Protein AF-A0A966XM43-F1 (afdb_monomer)

Mean predicted aligned error: 4.65 Å

Foldseek 3Di:
DFLQVLLVVQLVLCVVPDPCRSVLLQLLLCLLVVHDSVVSVVRRRPDDDPVSSVSSVVLSVCVSVVNDSCVSSDPPDPPPPDD

Secondary structure (DSSP, 8-state):
-BHHHHHHHHHHHTTTT-SSHHHHHHHHHHHHHT--HHHHHTTTTSBPPHHHHHHHHHHHHHHHTT--HHHHH-S--------

Nearest PDB structures (foldseek):
  1vq1-assembly2_B  TM=9.127E-01  e=2.499E-03  Thermotoga maritima MSB8
  1nv8-assembly2_B  TM=9.072E-01  e=3.453E-03  Thermotoga maritima
  1vq1-assembly1_A  TM=9.138E-01  e=5.037E-03  Thermotoga maritima MSB8
  1sg9-assembly2_B  TM=9.011E-01  e=6.250E-03  Thermotoga maritima
  1nv9-assembly1_A  TM=8.948E-01  e=1.838E-02  Thermotoga maritima

pLDDT: mean 90.72, std 15.88, range [33.91, 98.44]

Sequence (83 aa):
MNIKAVIDEGSLYLKEISDSPKLDAQLLLCNVLNIDRVSLFLSYEKEIDELMKARFDALLERRRLREPLNYIIGKREFYSNNF

Radius of gyration: 12.14 Å; Cα contacts (8 Å, |Δi|>4): 78; chains: 1; bounding box: 27×32×28 Å

Solvent-accessible surface area (backbone atoms only — not comparable to full-atom values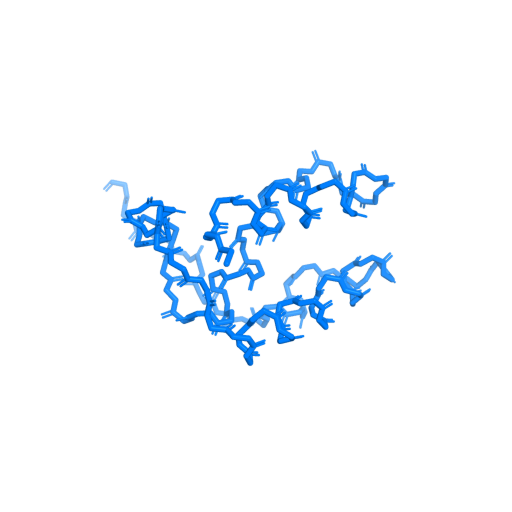): 4836 Å² total; per-residue (Å²): 102,33,41,47,59,54,32,55,51,42,15,61,74,27,51,92,81,36,100,51,21,55,58,53,28,46,53,49,43,25,56,68,69,71,46,55,69,68,61,47,63,79,36,30,84,39,69,55,54,70,71,56,50,54,53,34,54,57,52,51,51,46,45,65,72,65,45,58,64,61,75,74,62,39,96,62,83,82,67,83,83,71,133

Structure (mmCIF, N/CA/C/O backbone):
data_AF-A0A966XM43-F1
#
_entry.id   AF-A0A966XM43-F1
#
loop_
_atom_site.group_PDB
_atom_site.id
_atom_site.type_symbol
_atom_site.label_atom_id
_atom_site.label_alt_id
_atom_site.label_comp_id
_atom_site.label_asym_id
_atom_site.label_entity_id
_atom_site.label_seq_id
_atom_site.pdbx_PDB_ins_code
_atom_site.Cartn_x
_atom_site.Cartn_y
_atom_site.Cartn_z
_atom_site.occupancy
_atom_site.B_iso_or_equiv
_atom_site.auth_seq_id
_atom_site.auth_comp_id
_atom_site.auth_asym_id
_atom_site.auth_atom_id
_atom_site.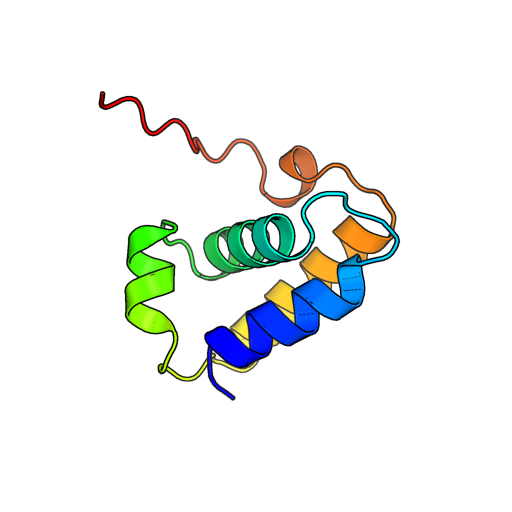pdbx_PDB_model_num
ATOM 1 N N . MET A 1 1 ? -9.603 -5.020 10.209 1.00 86.69 1 MET A N 1
ATOM 2 C CA . MET A 1 1 ? -8.115 -5.090 10.095 1.00 86.69 1 MET A CA 1
ATOM 3 C C . MET A 1 1 ? -7.572 -3.672 10.058 1.00 86.69 1 MET A C 1
ATOM 5 O O . MET A 1 1 ? -8.191 -2.834 9.410 1.00 86.69 1 MET A O 1
ATOM 9 N N . ASN A 1 2 ? -6.469 -3.378 10.753 1.00 96.38 2 ASN A N 1
ATOM 10 C CA . ASN A 1 2 ? -5.940 -2.011 10.809 1.00 96.38 2 ASN A CA 1
ATOM 11 C C . ASN A 1 2 ? -5.054 -1.660 9.600 1.00 96.38 2 ASN A C 1
AT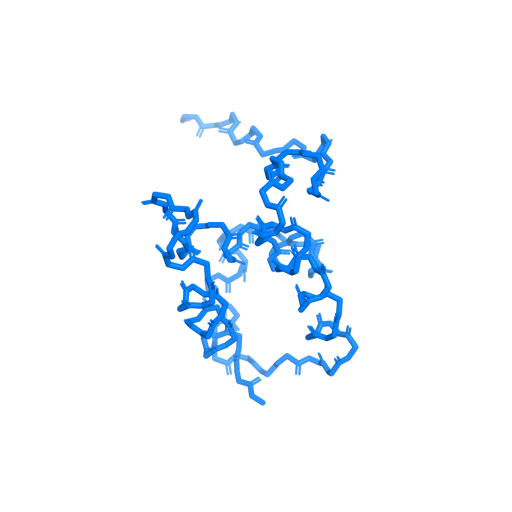OM 13 O O . ASN A 1 2 ? -4.510 -2.536 8.924 1.00 96.38 2 ASN A O 1
ATOM 17 N N . ILE A 1 3 ? -4.917 -0.362 9.329 1.00 97.50 3 ILE A N 1
ATOM 18 C CA . ILE A 1 3 ? -4.156 0.178 8.194 1.00 97.50 3 ILE A CA 1
ATOM 19 C C . ILE A 1 3 ? -2.703 -0.311 8.201 1.00 97.50 3 ILE A C 1
ATOM 21 O O . ILE A 1 3 ? -2.161 -0.651 7.147 1.00 97.50 3 ILE A O 1
ATOM 25 N N . LYS A 1 4 ? -2.066 -0.393 9.374 1.00 98.06 4 LYS A N 1
ATOM 26 C CA . LYS A 1 4 ? -0.686 -0.876 9.482 1.00 98.06 4 LYS A CA 1
ATOM 27 C C . LYS A 1 4 ? -0.545 -2.318 8.985 1.00 98.06 4 LYS A C 1
ATOM 29 O O . LYS A 1 4 ? 0.360 -2.597 8.200 1.00 98.06 4 LYS A O 1
ATOM 34 N N . ALA A 1 5 ? -1.432 -3.215 9.413 1.00 98.06 5 ALA A N 1
ATOM 35 C CA . ALA A 1 5 ? -1.419 -4.612 8.991 1.00 98.06 5 ALA A CA 1
ATOM 36 C C . ALA A 1 5 ? -1.623 -4.745 7.475 1.00 98.06 5 ALA A C 1
ATOM 38 O O . ALA A 1 5 ? -0.943 -5.546 6.842 1.00 98.06 5 ALA A O 1
ATOM 39 N N . VAL A 1 6 ? -2.485 -3.911 6.882 1.00 98.00 6 VAL A N 1
ATOM 40 C CA . VAL A 1 6 ? -2.746 -3.901 5.428 1.00 98.00 6 VAL A CA 1
ATOM 41 C C . VAL A 1 6 ? -1.493 -3.505 4.647 1.00 98.00 6 VAL A C 1
ATOM 43 O O . VAL A 1 6 ? -1.162 -4.123 3.638 1.00 98.00 6 VAL A O 1
ATOM 46 N N . ILE A 1 7 ? -0.763 -2.496 5.128 1.00 98.25 7 ILE A N 1
ATOM 47 C CA . ILE A 1 7 ? 0.504 -2.068 4.520 1.00 98.25 7 ILE A CA 1
ATOM 48 C C . ILE A 1 7 ? 1.560 -3.166 4.641 1.00 98.25 7 ILE A C 1
ATOM 50 O O . ILE A 1 7 ? 2.291 -3.411 3.684 1.00 98.25 7 ILE A O 1
ATOM 54 N N . ASP A 1 8 ? 1.670 -3.804 5.807 1.00 98.31 8 ASP A N 1
ATOM 55 C CA . ASP A 1 8 ? 2.659 -4.858 6.036 1.00 98.31 8 ASP A CA 1
ATOM 56 C C . ASP A 1 8 ? 2.358 -6.100 5.162 1.00 98.31 8 ASP A C 1
ATOM 58 O O . ASP A 1 8 ? 3.281 -6.663 4.570 1.00 98.31 8 ASP A O 1
ATOM 62 N N . GLU A 1 9 ? 1.082 -6.464 4.980 1.00 98.31 9 GLU A N 1
ATOM 63 C CA . GLU A 1 9 ? 0.640 -7.510 4.041 1.00 98.31 9 GLU A CA 1
ATOM 64 C C . GLU A 1 9 ? 0.976 -7.144 2.585 1.00 98.31 9 GLU A C 1
ATOM 66 O O . GLU A 1 9 ? 1.640 -7.912 1.884 1.00 98.31 9 GLU A O 1
ATOM 71 N N . GLY A 1 10 ? 0.600 -5.940 2.143 1.00 98.12 10 GLY A N 1
ATOM 72 C CA . GLY A 1 10 ? 0.918 -5.455 0.798 1.00 98.12 10 GLY A CA 1
ATOM 73 C C . GLY A 1 10 ? 2.426 -5.369 0.543 1.00 98.12 10 GLY A C 1
ATOM 74 O O . GLY A 1 10 ? 2.903 -5.722 -0.533 1.00 98.12 10 GLY A O 1
ATOM 75 N N . SER A 1 11 ? 3.211 -4.981 1.549 1.00 98.44 11 SER A N 1
ATOM 76 C CA . SER A 1 11 ? 4.672 -4.982 1.464 1.00 98.44 11 SER A CA 1
ATOM 77 C C . SER A 1 11 ? 5.230 -6.391 1.276 1.00 98.44 11 SER A C 1
ATOM 79 O O . SER A 1 11 ? 6.197 -6.569 0.538 1.00 98.44 11 SER A O 1
ATOM 81 N N . LEU A 1 12 ? 4.671 -7.398 1.947 1.00 98.31 12 LEU A N 1
ATOM 82 C CA . LEU A 1 12 ? 5.104 -8.778 1.743 1.00 98.31 12 LEU A CA 1
ATOM 83 C C . LEU A 1 12 ? 4.756 -9.249 0.325 1.00 98.31 12 LEU A C 1
ATOM 85 O O . LEU A 1 12 ? 5.578 -9.893 -0.325 1.00 98.31 12 LEU A O 1
ATOM 89 N N . TYR A 1 13 ? 3.584 -8.858 -0.178 1.00 98.06 13 TYR A N 1
ATOM 90 C CA . TYR A 1 13 ? 3.117 -9.186 -1.525 1.00 98.06 13 TYR A CA 1
ATOM 91 C C . TYR A 1 13 ? 4.016 -8.627 -2.641 1.00 98.06 13 TYR A C 1
ATOM 93 O O . TYR A 1 13 ? 4.206 -9.273 -3.672 1.00 98.06 13 TYR A O 1
ATOM 101 N N . LEU A 1 14 ? 4.609 -7.447 -2.429 1.00 97.81 14 LEU A N 1
ATOM 102 C CA . LEU A 1 14 ? 5.476 -6.776 -3.406 1.00 97.81 14 LEU A CA 1
ATOM 103 C C . LEU A 1 14 ? 6.977 -7.069 -3.229 1.00 97.81 14 LEU A C 1
ATOM 105 O O . LEU A 1 14 ? 7.789 -6.531 -3.984 1.00 97.81 14 LEU A O 1
ATOM 109 N N . LYS A 1 15 ? 7.367 -7.902 -2.256 1.00 97.12 15 LYS A N 1
ATOM 110 C CA . LYS A 1 15 ? 8.770 -8.089 -1.847 1.00 97.12 15 LYS A CA 1
ATOM 111 C C 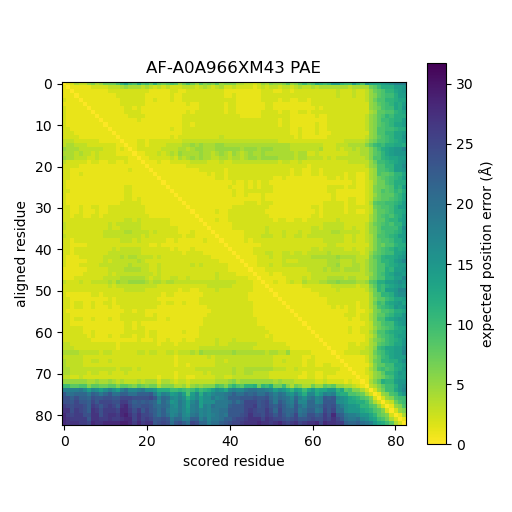. LYS A 1 15 ? 9.712 -8.503 -2.986 1.00 97.12 15 LYS A C 1
ATOM 113 O O . LYS A 1 15 ? 10.847 -8.052 -3.021 1.00 97.12 15 LYS A O 1
ATOM 118 N N . GLU A 1 16 ? 9.235 -9.323 -3.919 1.00 95.50 16 GLU A N 1
ATOM 119 C CA . GLU A 1 16 ? 10.051 -9.866 -5.018 1.00 95.50 16 GLU A CA 1
ATOM 120 C C . GLU A 1 16 ? 10.111 -8.955 -6.259 1.00 95.50 16 GLU A C 1
ATOM 122 O O . GLU A 1 16 ? 10.833 -9.249 -7.211 1.00 95.50 16 GLU A O 1
ATOM 127 N N . ILE A 1 17 ? 9.316 -7.879 -6.302 1.00 94.56 17 ILE A N 1
ATOM 128 C CA . ILE A 1 17 ? 9.173 -7.034 -7.503 1.00 94.56 17 ILE A CA 1
ATOM 129 C C . ILE A 1 17 ? 9.485 -5.555 -7.267 1.00 94.56 17 ILE A C 1
ATOM 131 O O . ILE A 1 17 ? 9.566 -4.794 -8.233 1.00 94.56 17 ILE A O 1
ATOM 135 N N . SER A 1 18 ? 9.629 -5.134 -6.011 1.00 94.69 18 SER A N 1
ATOM 136 C CA . SER A 1 18 ? 9.924 -3.754 -5.634 1.00 94.69 18 SER A CA 1
ATOM 137 C C . SER A 1 18 ? 11.142 -3.700 -4.723 1.00 94.69 18 SER A C 1
ATOM 139 O O . SER A 1 18 ? 11.217 -4.443 -3.749 1.00 94.69 18 SER A O 1
ATOM 141 N N . ASP A 1 19 ? 12.045 -2.757 -4.990 1.00 94.38 19 ASP A N 1
ATOM 142 C CA . ASP A 1 19 ? 13.190 -2.461 -4.119 1.00 94.38 19 ASP A CA 1
ATOM 143 C C . ASP A 1 19 ? 12.762 -1.763 -2.814 1.00 94.38 19 ASP A C 1
ATOM 145 O O . ASP A 1 19 ? 13.511 -1.716 -1.839 1.00 94.38 19 ASP A O 1
ATOM 149 N N . SER A 1 20 ? 11.541 -1.215 -2.777 1.00 96.25 20 SER A N 1
ATOM 150 C CA . SER A 1 20 ? 10.987 -0.518 -1.612 1.00 96.25 20 SER A CA 1
ATOM 151 C C . SER A 1 20 ? 9.520 -0.905 -1.370 1.00 96.25 20 SER A C 1
ATOM 153 O O . SER A 1 20 ? 8.621 -0.063 -1.398 1.00 96.25 20 SER A O 1
ATOM 155 N N . PRO A 1 21 ? 9.235 -2.189 -1.091 1.00 97.38 21 PRO A N 1
ATOM 156 C CA . PRO A 1 21 ? 7.876 -2.727 -1.139 1.00 97.38 21 PRO A CA 1
ATOM 157 C C . PRO A 1 21 ? 6.934 -2.086 -0.112 1.00 97.38 21 PRO A C 1
ATOM 159 O O . PRO A 1 21 ? 5.755 -1.872 -0.390 1.00 97.38 21 PRO A O 1
ATOM 162 N N . LYS A 1 22 ? 7.458 -1.701 1.058 1.00 97.56 22 LYS A N 1
ATOM 163 C CA . LYS A 1 22 ? 6.687 -0.984 2.082 1.00 97.56 22 LYS A CA 1
ATOM 164 C C . LYS A 1 22 ? 6.330 0.437 1.653 1.00 97.56 22 LYS A C 1
ATOM 166 O O . LYS A 1 22 ? 5.244 0.910 1.978 1.00 97.56 22 LYS A O 1
ATOM 171 N N . LEU A 1 23 ? 7.225 1.115 0.934 1.00 96.62 23 LEU A N 1
ATOM 172 C CA . LEU A 1 23 ? 6.958 2.449 0.402 1.00 96.62 23 LEU A CA 1
ATOM 173 C C . LEU A 1 23 ? 5.910 2.378 -0.712 1.00 96.62 23 LEU A C 1
ATOM 175 O O . LEU A 1 23 ? 4.954 3.148 -0.677 1.00 96.62 23 LEU A O 1
ATOM 179 N N . ASP A 1 24 ? 6.035 1.418 -1.630 1.00 97.25 24 ASP A N 1
ATOM 180 C CA . ASP A 1 24 ? 5.038 1.182 -2.680 1.00 97.25 24 ASP A CA 1
ATOM 181 C C . ASP A 1 24 ? 3.653 0.928 -2.065 1.00 97.25 24 ASP A C 1
ATOM 183 O O . ASP A 1 24 ? 2.695 1.618 -2.408 1.00 97.25 24 ASP A O 1
ATOM 187 N N . ALA A 1 25 ? 3.550 0.013 -1.093 1.00 98.00 25 ALA A N 1
ATOM 188 C CA . ALA A 1 25 ? 2.295 -0.272 -0.398 1.00 98.00 25 ALA A CA 1
ATOM 189 C C . ALA A 1 25 ? 1.703 0.978 0.285 1.00 98.00 25 ALA A C 1
ATOM 191 O O . ALA A 1 25 ? 0.505 1.237 0.175 1.00 98.00 25 ALA A O 1
ATOM 192 N N . GLN A 1 26 ? 2.531 1.800 0.941 1.00 97.81 26 GLN A N 1
ATOM 193 C CA . GLN A 1 26 ? 2.080 3.066 1.531 1.00 97.81 26 GLN A CA 1
ATOM 194 C C . GLN A 1 26 ? 1.535 4.037 0.478 1.00 97.81 26 GLN A C 1
ATOM 196 O O . GLN A 1 26 ? 0.476 4.620 0.686 1.00 97.81 26 GLN A O 1
ATOM 201 N N . LEU A 1 27 ? 2.239 4.217 -0.642 1.00 96.62 27 LEU A N 1
ATOM 202 C CA . LEU A 1 27 ? 1.843 5.155 -1.695 1.00 96.62 27 LEU A CA 1
ATOM 203 C C . LEU A 1 27 ? 0.556 4.716 -2.400 1.00 96.62 27 LEU A C 1
ATOM 205 O O . LEU A 1 27 ? -0.318 5.546 -2.660 1.00 96.62 27 LEU A O 1
ATOM 209 N N . LEU A 1 28 ? 0.407 3.415 -2.649 1.00 97.44 28 LEU A N 1
ATOM 210 C CA . LEU A 1 28 ? -0.825 2.840 -3.180 1.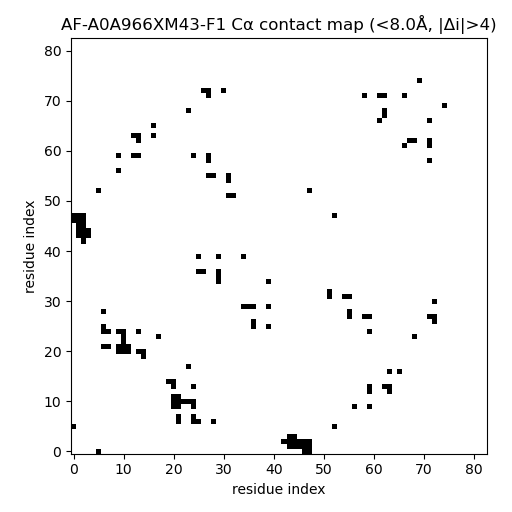00 97.44 28 LEU A CA 1
ATOM 211 C C . LEU A 1 28 ? -1.998 3.049 -2.215 1.00 97.44 28 LEU A C 1
ATOM 213 O O . LEU A 1 28 ? -3.071 3.477 -2.638 1.00 97.44 28 LEU A O 1
ATOM 217 N N . LEU A 1 29 ? -1.801 2.823 -0.914 1.00 97.50 29 LEU A N 1
ATOM 218 C CA . LEU A 1 29 ? -2.868 3.019 0.064 1.00 97.50 29 LEU A CA 1
ATOM 219 C C . LEU A 1 29 ? -3.220 4.503 0.266 1.00 97.50 29 LEU A C 1
ATOM 221 O O . LEU A 1 29 ? -4.400 4.843 0.341 1.00 97.50 29 LEU A O 1
ATOM 225 N N . CYS A 1 30 ? -2.228 5.399 0.276 1.00 96.94 30 CYS A N 1
ATOM 226 C CA . CYS A 1 30 ? -2.442 6.850 0.234 1.00 96.94 30 CYS A CA 1
ATOM 227 C C . CYS A 1 30 ? -3.309 7.259 -0.964 1.00 96.94 30 CYS A C 1
ATOM 229 O O . CYS A 1 30 ? -4.214 8.082 -0.820 1.00 96.94 30 CYS A O 1
ATOM 231 N N . ASN A 1 31 ? -3.058 6.673 -2.141 1.00 95.88 31 ASN A N 1
ATOM 232 C CA . ASN A 1 31 ? -3.842 6.941 -3.342 1.00 95.88 31 ASN A CA 1
ATOM 233 C C . ASN A 1 31 ? -5.313 6.531 -3.169 1.00 95.88 31 ASN A C 1
ATOM 235 O O . ASN A 1 31 ? -6.198 7.336 -3.458 1.00 95.88 31 ASN A O 1
ATOM 239 N N . VAL A 1 32 ? -5.565 5.334 -2.628 1.00 96.31 32 VAL A N 1
ATOM 240 C CA . VAL A 1 32 ? -6.919 4.812 -2.373 1.00 96.31 32 VAL A CA 1
ATOM 241 C C . VAL A 1 32 ? -7.673 5.643 -1.340 1.00 96.31 32 VAL A C 1
ATOM 243 O O . VAL A 1 32 ? -8.832 5.994 -1.557 1.00 96.31 32 VAL A O 1
ATOM 246 N N . LEU A 1 33 ? -7.016 5.964 -0.224 1.00 95.31 33 LEU A N 1
ATOM 247 C CA . LEU A 1 33 ? -7.615 6.712 0.881 1.00 95.31 33 LEU A CA 1
ATOM 248 C C . LEU A 1 33 ? -7.676 8.217 0.622 1.00 95.31 33 LEU A C 1
ATOM 250 O O . LEU A 1 33 ? -8.313 8.934 1.388 1.00 95.31 33 LEU A O 1
ATOM 254 N N . ASN A 1 34 ? -7.046 8.696 -0.454 1.00 93.88 34 ASN A N 1
ATOM 255 C CA . ASN A 1 34 ? -6.970 10.110 -0.787 1.00 93.88 34 ASN A CA 1
ATOM 256 C C . ASN A 1 34 ? -6.344 10.956 0.347 1.00 93.88 34 ASN A C 1
ATOM 258 O O . ASN A 1 34 ? -6.871 11.997 0.735 1.00 93.88 34 ASN A O 1
ATOM 262 N N . ILE A 1 35 ? -5.214 10.497 0.885 1.00 93.94 35 ILE A N 1
ATOM 263 C CA . ILE A 1 35 ? -4.485 11.180 1.962 1.00 93.94 35 ILE A CA 1
ATOM 264 C C . ILE A 1 35 ? -2.981 11.178 1.699 1.00 93.94 35 ILE A C 1
ATOM 266 O O . ILE A 1 35 ? -2.458 10.331 0.972 1.00 93.94 35 ILE A O 1
ATOM 270 N N . ASP A 1 36 ? -2.269 12.112 2.320 1.00 93.50 36 ASP A N 1
ATOM 271 C CA . ASP A 1 36 ? -0.809 12.125 2.327 1.00 93.50 36 ASP A CA 1
ATOM 272 C C . ASP A 1 36 ? -0.227 11.067 3.292 1.00 93.50 36 ASP A C 1
ATOM 274 O O . ASP A 1 36 ? -0.940 10.396 4.047 1.00 93.50 36 ASP A O 1
ATOM 278 N N . ARG A 1 37 ? 1.102 10.909 3.274 1.00 93.31 37 ARG A N 1
ATOM 279 C CA . ARG A 1 37 ? 1.796 9.915 4.107 1.00 93.31 37 ARG A CA 1
ATOM 280 C C . ARG A 1 37 ? 1.732 10.224 5.600 1.00 93.31 37 ARG A C 1
ATOM 282 O O . ARG A 1 37 ? 1.628 9.288 6.384 1.00 93.31 37 ARG A O 1
ATOM 289 N N . VAL A 1 38 ? 1.797 11.493 6.001 1.00 95.12 38 VAL A N 1
ATOM 290 C CA . VAL A 1 38 ? 1.709 11.902 7.413 1.00 95.12 38 VAL A CA 1
ATOM 291 C C . VAL A 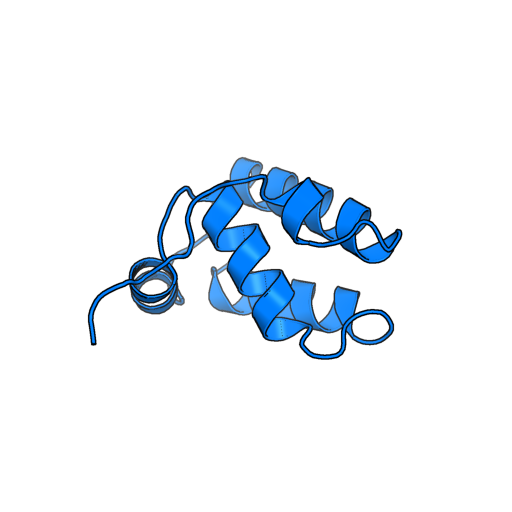1 38 ? 0.337 11.525 7.963 1.00 95.12 38 VAL A C 1
ATOM 293 O O . VAL A 1 38 ? 0.243 10.844 8.984 1.00 95.12 38 VAL A O 1
ATOM 296 N N . SER A 1 39 ? -0.721 11.864 7.229 1.00 95.94 39 SER A N 1
ATOM 297 C CA . SER A 1 39 ? -2.099 11.479 7.540 1.00 95.94 39 SER A CA 1
ATOM 298 C C . SER A 1 39 ? -2.286 9.956 7.597 1.00 95.94 39 SER A C 1
ATOM 300 O O . SER A 1 39 ? -3.001 9.448 8.470 1.00 95.94 39 SER A O 1
ATOM 302 N N . LEU A 1 40 ? -1.611 9.212 6.710 1.00 96.56 40 LEU A N 1
ATOM 303 C CA . LEU A 1 40 ? -1.605 7.750 6.742 1.00 96.56 40 LEU A CA 1
ATOM 304 C C . LEU A 1 40 ? -0.957 7.226 8.031 1.00 96.56 40 LEU A C 1
ATOM 306 O O . LEU A 1 40 ? -1.565 6.394 8.698 1.00 96.56 40 LEU A O 1
ATOM 310 N N . PHE A 1 41 ? 0.220 7.734 8.419 1.00 95.88 41 PHE A N 1
ATOM 311 C CA . PHE A 1 41 ? 0.907 7.341 9.660 1.00 95.88 41 PHE A CA 1
ATOM 312 C C . PHE A 1 41 ? 0.044 7.566 10.905 1.00 95.88 41 PHE A C 1
ATOM 314 O O . PHE A 1 41 ? -0.048 6.682 11.755 1.00 95.88 41 PHE A O 1
ATOM 321 N N . LEU A 1 42 ? -0.654 8.702 10.982 1.00 96.88 42 LEU A N 1
ATOM 322 C CA . LEU A 1 42 ? -1.580 9.008 12.081 1.00 96.88 42 LEU A CA 1
ATOM 323 C C . LEU A 1 42 ? -2.796 8.067 12.138 1.00 96.88 42 LEU A C 1
ATOM 325 O O . LEU A 1 42 ? -3.506 8.027 13.141 1.00 96.88 42 LEU A O 1
ATOM 329 N N . SER A 1 43 ? -3.052 7.313 11.068 1.00 96.25 43 SER A N 1
ATOM 330 C CA . SER A 1 43 ? -4.200 6.416 10.941 1.00 96.25 43 SER A CA 1
ATOM 331 C C . SER A 1 43 ? -3.832 4.933 11.058 1.00 96.25 43 SER A C 1
ATOM 333 O O . SER A 1 43 ? -4.702 4.095 10.870 1.00 96.25 43 SER A O 1
ATOM 335 N N . TYR A 1 44 ? -2.588 4.576 11.394 1.00 97.19 44 TYR A N 1
ATOM 336 C CA . TYR A 1 44 ? -2.108 3.181 11.394 1.00 97.19 44 TYR A CA 1
ATOM 337 C C . TYR A 1 44 ? -2.942 2.203 12.226 1.00 97.19 44 TYR A C 1
ATOM 339 O O . TYR A 1 44 ? -3.173 1.077 11.783 1.00 97.19 44 TYR A O 1
ATOM 347 N N . GLU A 1 45 ? -3.423 2.646 13.386 1.00 97.44 45 GLU A N 1
ATOM 348 C CA . GLU A 1 45 ? -4.250 1.827 14.278 1.00 97.44 45 GLU A CA 1
ATOM 349 C C . GLU A 1 45 ? -5.739 1.842 13.909 1.00 97.44 45 GLU A C 1
ATOM 351 O O . GLU A 1 45 ? -6.519 1.070 14.462 1.00 97.44 45 GLU A O 1
ATOM 356 N N . LYS A 1 46 ? -6.156 2.694 12.963 1.00 97.62 46 LYS A N 1
ATOM 357 C CA . LYS A 1 46 ? -7.543 2.725 12.494 1.00 97.62 46 LYS A CA 1
ATOM 358 C C . LYS A 1 46 ? -7.822 1.535 11.592 1.00 97.62 46 LYS A C 1
ATOM 360 O O . LYS A 1 46 ? -6.958 1.082 10.837 1.00 97.62 46 LYS A O 1
ATOM 365 N N . GLU A 1 47 ? -9.059 1.063 11.647 1.00 97.81 47 GLU A N 1
ATOM 366 C CA . GLU A 1 47 ? -9.537 0.036 10.735 1.00 97.81 47 GLU A CA 1
ATOM 367 C C . GLU A 1 47 ? -9.697 0.581 9.318 1.00 97.81 47 GLU A C 1
ATOM 369 O O . GLU A 1 47 ? -10.076 1.737 9.116 1.00 97.81 47 GLU A O 1
ATOM 374 N N . ILE A 1 48 ? -9.392 -0.267 8.337 1.00 96.69 48 ILE A N 1
ATOM 375 C CA . ILE A 1 48 ? -9.700 0.010 6.940 1.00 96.69 48 ILE A CA 1
ATOM 376 C C . ILE A 1 48 ? -11.091 -0.524 6.602 1.00 96.69 48 ILE A C 1
ATOM 378 O O . ILE A 1 48 ? -11.466 -1.621 7.013 1.00 96.69 48 ILE A O 1
ATOM 382 N N . ASP A 1 49 ? -11.828 0.248 5.816 1.00 96.44 49 ASP A N 1
ATOM 383 C CA . ASP A 1 49 ? -13.076 -0.194 5.206 1.00 96.44 49 ASP A CA 1
ATOM 384 C C . ASP A 1 49 ? -12.817 -1.267 4.127 1.00 96.44 49 ASP A C 1
ATOM 386 O O . ASP A 1 49 ? -11.826 -1.202 3.393 1.00 96.44 49 ASP A O 1
ATOM 390 N N . GLU A 1 50 ? -13.709 -2.252 4.005 1.00 96.12 50 GLU A N 1
ATOM 391 C CA . GLU A 1 50 ? -13.548 -3.373 3.068 1.00 96.12 50 GLU A CA 1
ATOM 392 C C . GLU A 1 50 ? -13.481 -2.929 1.600 1.00 96.12 50 GLU A C 1
ATOM 394 O O . GLU A 1 50 ? -12.682 -3.471 0.832 1.00 96.12 50 GLU A O 1
ATOM 399 N N . LEU A 1 51 ? -14.245 -1.905 1.202 1.00 97.19 51 LEU A N 1
ATOM 400 C CA . LEU A 1 51 ? -14.201 -1.357 -0.156 1.00 97.19 51 LEU A CA 1
ATOM 401 C C . LEU A 1 51 ? -12.848 -0.697 -0.432 1.00 97.19 51 LEU A C 1
ATOM 403 O O . LEU A 1 51 ? -12.298 -0.831 -1.529 1.00 97.19 51 LEU A O 1
ATOM 407 N N . MET A 1 52 ? -12.294 0.009 0.556 1.00 97.56 52 MET A N 1
ATOM 408 C CA . MET A 1 52 ? -10.964 0.609 0.438 1.00 97.56 52 MET A CA 1
ATOM 409 C C . MET A 1 52 ? -9.878 -0.464 0.383 1.00 97.56 52 MET A C 1
ATOM 411 O O . MET A 1 52 ? -8.977 -0.368 -0.450 1.00 97.56 52 MET A O 1
ATOM 415 N N . LYS A 1 53 ? -9.989 -1.526 1.189 1.00 97.94 53 LYS A N 1
ATOM 416 C CA . LYS A 1 53 ? -9.074 -2.667 1.095 1.00 97.94 53 LYS A CA 1
ATOM 417 C C . LYS A 1 53 ? -9.139 -3.316 -0.293 1.00 97.94 53 LYS A C 1
ATOM 419 O O . LYS A 1 53 ? -8.099 -3.500 -0.913 1.00 97.94 53 LYS A O 1
ATOM 424 N N . ALA A 1 54 ? -10.333 -3.572 -0.827 1.00 98.12 54 ALA A N 1
ATOM 425 C CA . ALA A 1 54 ? -10.493 -4.171 -2.153 1.00 98.12 54 ALA A CA 1
ATOM 426 C C . ALA A 1 54 ? -9.879 -3.306 -3.270 1.00 98.12 54 ALA A C 1
ATOM 428 O O . ALA A 1 54 ? -9.232 -3.819 -4.184 1.00 98.12 54 ALA A O 1
ATOM 429 N N . ARG A 1 55 ? -10.030 -1.976 -3.188 1.00 97.81 55 ARG A N 1
ATOM 430 C CA . ARG A 1 55 ? -9.366 -1.040 -4.112 1.00 97.81 55 ARG A CA 1
ATOM 431 C C . ARG A 1 55 ? -7.847 -1.104 -3.991 1.00 97.81 55 ARG A C 1
ATOM 433 O O . ARG A 1 55 ? -7.165 -1.103 -5.010 1.00 97.81 55 ARG A O 1
ATOM 440 N N . PHE A 1 56 ? -7.325 -1.167 -2.770 1.00 98.19 56 PHE A N 1
ATOM 441 C CA . PHE A 1 56 ? -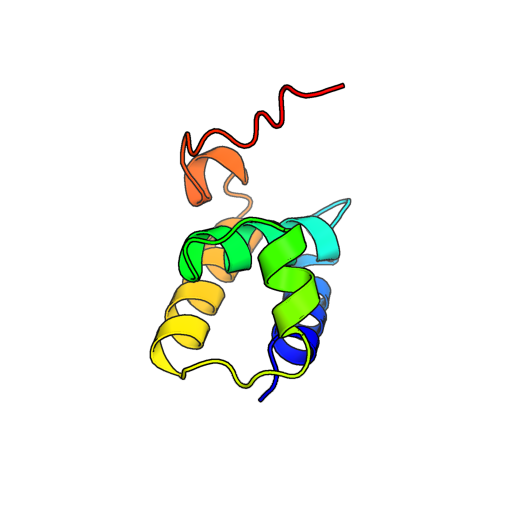5.894 -1.308 -2.516 1.00 98.19 56 PHE A CA 1
ATOM 442 C C . PHE A 1 56 ? -5.334 -2.617 -3.086 1.00 98.19 56 PHE A C 1
ATOM 444 O O . PHE A 1 56 ? -4.335 -2.577 -3.805 1.00 98.19 56 PHE A O 1
ATOM 451 N N . ASP A 1 57 ? -6.020 -3.739 -2.865 1.00 98.31 57 ASP A N 1
ATOM 452 C CA . ASP A 1 57 ? -5.636 -5.050 -3.396 1.00 98.31 57 ASP A CA 1
ATOM 453 C C . ASP A 1 57 ? -5.573 -5.033 -4.940 1.00 98.31 57 ASP A C 1
ATOM 455 O O . ASP A 1 57 ? -4.628 -5.551 -5.539 1.00 98.31 57 ASP A O 1
ATOM 459 N N . ALA A 1 58 ? -6.510 -4.347 -5.607 1.00 98.25 58 ALA A N 1
ATOM 460 C CA . ALA A 1 58 ? -6.480 -4.181 -7.063 1.00 98.25 58 ALA A CA 1
ATOM 461 C C . ALA A 1 58 ? -5.259 -3.376 -7.558 1.00 98.25 58 ALA A C 1
ATOM 463 O O . ALA A 1 58 ? -4.702 -3.673 -8.619 1.00 98.25 58 ALA A O 1
ATOM 464 N N . LEU A 1 59 ? -4.815 -2.362 -6.805 1.00 97.88 59 LEU A N 1
ATOM 465 C CA . LEU A 1 59 ? -3.606 -1.608 -7.152 1.00 97.88 59 LEU A CA 1
ATOM 466 C C . LEU A 1 59 ? -2.322 -2.403 -6.876 1.00 97.88 59 LEU A C 1
ATOM 468 O O . LEU A 1 59 ? -1.366 -2.297 -7.648 1.00 97.88 59 LEU A O 1
ATOM 472 N N . LEU A 1 60 ? -2.298 -3.210 -5.809 1.00 98.06 60 LEU A N 1
ATOM 473 C CA . LEU A 1 60 ? -1.198 -4.135 -5.529 1.00 98.06 60 LEU A CA 1
ATOM 474 C C . LEU A 1 60 ? -0.998 -5.118 -6.683 1.00 98.06 60 LEU A C 1
ATOM 476 O O . LEU A 1 60 ? 0.140 -5.358 -7.082 1.00 98.06 60 LEU A O 1
ATOM 480 N N . GLU A 1 61 ? -2.086 -5.638 -7.252 1.00 98.06 61 GLU A N 1
ATOM 481 C CA . GLU A 1 61 ? -2.007 -6.569 -8.376 1.00 98.06 61 GLU A CA 1
ATOM 482 C C . GLU A 1 61 ? -1.392 -5.918 -9.618 1.00 98.06 61 GLU A C 1
ATOM 484 O O . GLU A 1 61 ? -0.445 -6.450 -10.199 1.00 98.06 61 GLU A O 1
ATOM 489 N N . ARG A 1 62 ? -1.837 -4.704 -9.965 1.00 97.56 62 ARG A N 1
ATOM 490 C CA . ARG A 1 62 ? -1.215 -3.912 -11.041 1.00 97.56 62 ARG A CA 1
ATOM 491 C C . ARG A 1 62 ? 0.281 -3.719 -10.804 1.00 97.56 62 ARG A C 1
ATOM 493 O O . ARG A 1 62 ? 1.093 -3.941 -11.704 1.00 97.56 62 ARG A O 1
ATOM 500 N N . ARG A 1 63 ? 0.667 -3.367 -9.573 1.00 97.19 63 ARG A N 1
ATOM 501 C CA . ARG A 1 63 ? 2.076 -3.174 -9.211 1.00 97.19 63 ARG A CA 1
ATOM 502 C C . ARG A 1 63 ? 2.873 -4.472 -9.329 1.00 97.19 63 ARG A C 1
ATOM 504 O O . ARG A 1 63 ? 3.992 -4.445 -9.841 1.00 97.19 63 ARG A O 1
ATOM 511 N N . ARG A 1 64 ? 2.296 -5.605 -8.918 1.00 96.25 64 ARG A N 1
ATOM 512 C CA . ARG A 1 64 ? 2.910 -6.937 -9.018 1.00 96.25 64 ARG A CA 1
ATOM 513 C C . ARG A 1 64 ? 3.122 -7.383 -10.462 1.00 96.25 64 ARG A C 1
ATOM 515 O O . ARG A 1 64 ? 4.156 -7.978 -10.760 1.00 96.25 64 ARG A O 1
ATOM 522 N N . LEU A 1 65 ? 2.226 -6.995 -11.368 1.00 96.50 65 LEU A N 1
ATOM 523 C CA . LEU A 1 65 ? 2.380 -7.151 -12.821 1.00 96.50 65 LEU A CA 1
ATOM 524 C C . LEU A 1 65 ? 3.436 -6.210 -13.433 1.00 96.50 65 LEU A C 1
ATOM 526 O O . LEU A 1 65 ? 3.514 -6.060 -14.651 1.00 96.50 65 LEU A O 1
ATOM 530 N N . ARG A 1 66 ? 4.283 -5.602 -12.593 1.00 94.25 66 ARG A N 1
ATOM 531 C CA . ARG A 1 66 ? 5.361 -4.676 -12.954 1.00 94.25 66 ARG A CA 1
ATOM 532 C C . ARG A 1 66 ? 4.880 -3.408 -13.647 1.00 94.25 66 ARG A C 1
ATOM 534 O O . ARG A 1 66 ? 5.686 -2.717 -14.269 1.00 94.25 66 ARG A O 1
ATOM 541 N N . GLU A 1 67 ? 3.609 -3.044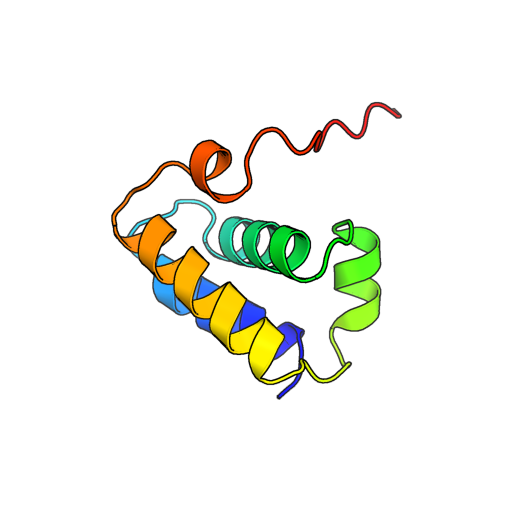 -13.481 1.00 95.38 67 GLU A N 1
ATOM 542 C CA . GLU A 1 67 ? 3.170 -1.714 -13.871 1.00 95.38 67 GLU A CA 1
ATOM 543 C C . GLU A 1 67 ? 3.941 -0.674 -13.030 1.00 95.38 67 GLU A C 1
ATOM 545 O O . GLU A 1 67 ? 4.060 -0.834 -11.803 1.00 95.38 67 GLU A O 1
ATOM 550 N N . PRO A 1 68 ? 4.540 0.360 -13.650 1.00 93.81 68 PRO A N 1
ATOM 551 C CA . PRO A 1 68 ? 5.311 1.329 -12.892 1.00 93.81 68 PRO A CA 1
ATOM 552 C C . PRO A 1 68 ? 4.390 2.152 -11.984 1.00 93.81 68 PRO A C 1
ATOM 554 O O . PRO A 1 68 ? 3.297 2.560 -12.379 1.00 93.81 68 PRO A O 1
ATOM 557 N N . LEU A 1 69 ? 4.841 2.396 -10.751 1.00 92.69 69 LEU A N 1
ATOM 558 C CA . LEU A 1 69 ? 4.009 2.942 -9.676 1.00 92.69 69 LEU A CA 1
ATOM 559 C C . LEU A 1 69 ? 3.296 4.248 -10.064 1.00 92.69 69 LEU A C 1
ATOM 561 O O . LEU A 1 69 ? 2.118 4.412 -9.765 1.00 92.69 69 LEU A O 1
ATOM 565 N N . ASN A 1 70 ? 3.987 5.147 -10.768 1.00 91.00 70 ASN A N 1
ATOM 566 C CA . ASN A 1 70 ? 3.465 6.437 -11.231 1.00 91.00 70 ASN A CA 1
ATOM 567 C C . ASN A 1 70 ? 2.280 6.329 -12.213 1.00 91.00 70 ASN A C 1
ATOM 569 O O . ASN A 1 70 ? 1.458 7.243 -12.256 1.00 91.00 70 ASN A O 1
ATOM 573 N N . TYR A 1 71 ? 2.155 5.237 -12.972 1.00 92.62 71 TYR A N 1
ATOM 574 C CA . TYR A 1 71 ? 0.982 4.985 -13.822 1.00 92.62 71 TYR A CA 1
ATOM 575 C C . TYR A 1 71 ? -0.212 4.467 -13.014 1.00 92.62 71 TYR A C 1
ATOM 577 O O . TYR A 1 71 ? -1.360 4.749 -13.356 1.00 92.62 71 TYR A O 1
ATOM 585 N N . ILE A 1 72 ? 0.051 3.770 -11.905 1.00 93.44 72 ILE A N 1
ATOM 586 C CA . ILE A 1 72 ? -0.987 3.254 -11.009 1.00 93.44 72 ILE A CA 1
ATOM 587 C C . ILE A 1 72 ? -1.598 4.390 -10.187 1.00 93.44 72 ILE A C 1
ATOM 589 O O . ILE A 1 72 ? -2.816 4.545 -10.167 1.00 93.44 72 ILE A O 1
ATOM 593 N N . ILE A 1 73 ? -0.758 5.201 -9.535 1.00 89.81 73 ILE A N 1
ATOM 594 C CA . ILE A 1 73 ? -1.214 6.322 -8.695 1.00 89.81 73 ILE A CA 1
ATOM 595 C C . ILE A 1 73 ? -1.610 7.563 -9.516 1.00 89.81 73 ILE A C 1
ATOM 597 O O . ILE A 1 73 ? -2.255 8.472 -8.990 1.00 89.81 73 ILE A O 1
ATOM 601 N N . GLY A 1 74 ? -1.239 7.598 -10.800 1.00 81.25 74 GLY A N 1
ATOM 602 C CA . GLY A 1 74 ? -1.384 8.755 -11.680 1.00 81.25 74 GLY A CA 1
ATOM 603 C C . GLY A 1 74 ? -0.458 9.918 -11.301 1.00 81.25 74 GLY A C 1
ATOM 604 O O . GLY A 1 74 ? 0.284 9.865 -10.320 1.00 81.25 74 GLY A O 1
ATOM 605 N N . LYS A 1 75 ? -0.515 11.024 -12.059 1.00 59.41 75 LYS A N 1
ATOM 606 C CA . LYS A 1 75 ? 0.112 12.302 -11.669 1.00 59.41 75 LYS A CA 1
ATOM 607 C C . LYS A 1 75 ? -0.670 12.934 -10.517 1.00 59.41 75 LYS A C 1
ATOM 609 O O . LYS A 1 75 ? -1.315 13.964 -10.681 1.00 59.41 75 LYS A O 1
ATOM 614 N N . ARG A 1 76 ? -0.656 12.303 -9.351 1.00 53.31 76 ARG A N 1
ATOM 615 C CA . ARG A 1 76 ? -1.022 12.985 -8.123 1.00 53.31 76 ARG A CA 1
ATOM 616 C C . ARG A 1 76 ? 0.258 13.516 -7.529 1.00 53.31 76 ARG A C 1
ATOM 618 O O . ARG A 1 76 ? 1.117 12.735 -7.136 1.00 53.31 76 ARG A O 1
ATOM 625 N N . GLU A 1 77 ? 0.402 14.833 -7.596 1.00 43.59 77 GLU A N 1
ATOM 626 C CA . GLU A 1 77 ? 1.564 15.585 -7.146 1.00 43.59 77 GLU A CA 1
ATOM 627 C C . GLU A 1 77 ? 1.944 15.202 -5.711 1.00 43.59 77 GLU A C 1
ATOM 629 O O . GLU A 1 77 ? 1.484 15.786 -4.740 1.00 43.59 77 GLU A O 1
ATOM 634 N N . PHE A 1 78 ? 2.827 14.216 -5.578 1.00 51.06 78 PHE A N 1
ATOM 635 C CA . PHE A 1 78 ? 3.671 14.036 -4.405 1.00 51.06 78 PHE A CA 1
ATOM 636 C C . PHE A 1 78 ? 4.942 14.871 -4.603 1.00 51.06 78 PHE A C 1
ATOM 638 O O . PHE A 1 78 ? 6.061 14.380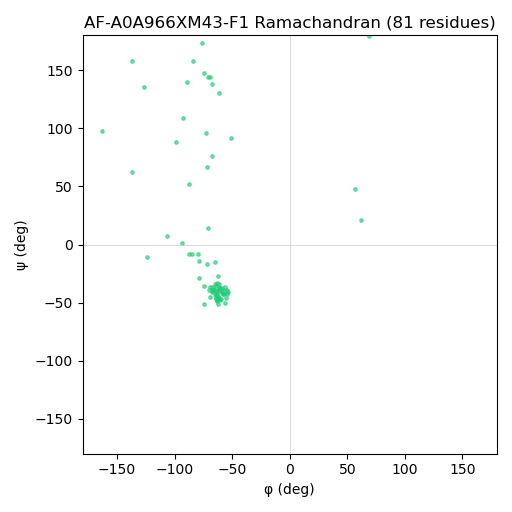 -4.499 1.00 51.06 78 PHE A O 1
ATOM 645 N N . TYR A 1 79 ? 4.766 16.154 -4.919 1.00 44.69 79 TYR A N 1
ATOM 646 C CA . TYR A 1 79 ? 5.791 17.153 -4.665 1.00 44.69 79 TYR A CA 1
ATOM 647 C C . TYR A 1 79 ? 5.405 17.845 -3.366 1.00 44.69 79 TYR A C 1
ATOM 649 O O . TYR A 1 79 ? 4.742 18.877 -3.359 1.00 44.69 79 TYR A O 1
ATOM 657 N N . SER A 1 80 ? 5.853 17.283 -2.245 1.00 43.16 80 SER A N 1
ATOM 658 C CA . SER A 1 80 ? 6.131 18.112 -1.077 1.00 43.16 80 SER A CA 1
ATOM 659 C C . SER A 1 80 ? 7.330 18.995 -1.427 1.00 43.16 80 SER A C 1
ATOM 661 O O . SER A 1 80 ? 8.454 18.726 -1.022 1.00 43.16 80 SER A O 1
ATOM 663 N N . ASN A 1 81 ? 7.095 20.036 -2.227 1.00 48.00 81 ASN A N 1
ATOM 664 C CA . ASN A 1 81 ? 7.900 21.239 -2.131 1.00 48.00 81 ASN A CA 1
ATOM 665 C C . ASN A 1 81 ? 7.462 21.912 -0.834 1.00 48.00 81 ASN A C 1
ATOM 667 O O . ASN A 1 81 ? 6.428 22.565 -0.802 1.00 48.00 81 ASN A O 1
ATOM 671 N N . ASN A 1 82 ? 8.207 21.647 0.231 1.00 33.91 82 ASN A N 1
ATOM 672 C CA . ASN A 1 82 ? 8.519 22.598 1.289 1.00 33.91 82 ASN A CA 1
ATOM 673 C C . ASN A 1 82 ? 9.712 22.005 2.044 1.00 33.91 82 ASN A C 1
ATOM 675 O O . ASN A 1 82 ? 9.561 21.068 2.830 1.00 33.91 82 ASN A O 1
ATOM 679 N N . PHE A 1 83 ? 10.893 22.503 1.677 1.00 39.81 83 PHE A N 1
ATOM 680 C CA . PHE A 1 83 ? 12.075 22.504 2.533 1.00 39.81 83 PHE A CA 1
ATOM 681 C C . PHE A 1 83 ? 11.819 23.377 3.764 1.00 39.81 83 PHE A C 1
ATOM 683 O O . PHE A 1 83 ? 11.029 24.342 3.633 1.00 39.81 83 PHE A O 1
#